Protein AF-A0A3D5RTE6-F1 (afdb_monomer_lite)

Structure (mmCIF, N/CA/C/O backbone):
data_AF-A0A3D5RTE6-F1
#
_entry.id   AF-A0A3D5RTE6-F1
#
loop_
_atom_site.group_PDB
_atom_site.id
_atom_site.type_symbol
_atom_site.label_atom_id
_atom_site.label_alt_id
_atom_site.label_comp_id
_atom_site.label_asym_id
_atom_site.label_entity_id
_atom_site.label_seq_id
_atom_site.pdbx_PDB_ins_code
_atom_site.Cartn_x
_atom_site.Cartn_y
_atom_site.Cartn_z
_atom_site.occupancy
_atom_site.B_iso_or_equiv
_atom_site.auth_seq_id
_atom_site.auth_comp_id
_atom_site.auth_asym_id
_atom_site.auth_atom_id
_atom_site.pdbx_PDB_model_num
ATOM 1 N N . MET A 1 1 ? 46.525 -25.401 -25.375 1.00 48.47 1 MET A N 1
ATOM 2 C CA . MET A 1 1 ? 46.202 -24.088 -24.779 1.00 48.47 1 MET A CA 1
ATOM 3 C C . MET A 1 1 ? 45.531 -23.228 -25.839 1.00 48.47 1 MET A C 1
ATOM 5 O O . MET A 1 1 ? 46.214 -22.810 -26.757 1.00 48.47 1 MET A O 1
ATOM 9 N N . GLN A 1 2 ? 44.227 -22.972 -25.727 1.00 40.97 2 GLN A N 1
ATOM 10 C CA . GLN A 1 2 ? 43.583 -21.811 -26.348 1.00 40.97 2 GLN A CA 1
ATOM 11 C C . GLN A 1 2 ? 42.351 -21.476 -25.505 1.00 40.97 2 GLN A C 1
ATOM 13 O O . GLN A 1 2 ? 41.421 -22.270 -25.397 1.00 40.97 2 GLN A O 1
ATOM 18 N N . LYS A 1 3 ? 42.428 -20.348 -24.797 1.00 55.69 3 LYS A N 1
ATOM 19 C CA . LYS A 1 3 ? 41.365 -19.822 -23.942 1.00 55.69 3 LYS A CA 1
ATOM 20 C C . LYS A 1 3 ? 40.244 -19.330 -24.857 1.00 55.69 3 LYS A C 1
ATOM 22 O O . LYS A 1 3 ? 40.424 -18.321 -25.531 1.00 55.69 3 LYS A O 1
ATOM 27 N N . VAL A 1 4 ? 39.120 -20.043 -24.899 1.00 55.44 4 VAL A N 1
ATOM 28 C CA . VAL A 1 4 ? 37.880 -19.493 -25.458 1.00 55.44 4 VAL A CA 1
ATOM 29 C C . VAL A 1 4 ? 37.408 -18.445 -24.457 1.00 55.44 4 VAL A C 1
ATOM 31 O O . VAL A 1 4 ? 37.060 -18.768 -23.322 1.00 55.44 4 VAL A O 1
ATOM 34 N N . GLY A 1 5 ? 37.573 -17.184 -24.856 1.00 44.19 5 GLY A N 1
ATOM 35 C CA . GLY A 1 5 ? 37.284 -16.004 -24.060 1.00 44.19 5 GLY A CA 1
ATOM 36 C C . GLY A 1 5 ? 35.841 -15.992 -23.586 1.00 44.19 5 GLY A C 1
ATOM 37 O O . GLY A 1 5 ? 34.933 -16.448 -24.281 1.00 44.19 5 GLY A O 1
ATOM 38 N N . ALA A 1 6 ? 35.677 -15.483 -22.369 1.00 54.94 6 ALA A N 1
ATOM 39 C CA . ALA A 1 6 ? 34.397 -15.178 -21.774 1.00 54.94 6 ALA A CA 1
ATOM 40 C C . ALA A 1 6 ? 33.511 -14.442 -22.783 1.00 54.94 6 ALA A C 1
ATOM 42 O O . ALA A 1 6 ? 33.957 -13.514 -23.458 1.00 54.94 6 ALA A O 1
ATOM 43 N N . ILE A 1 7 ? 32.259 -14.881 -22.861 1.00 59.78 7 ILE A N 1
ATOM 44 C CA . ILE A 1 7 ? 31.176 -14.122 -23.464 1.00 59.78 7 ILE A CA 1
ATOM 45 C C . ILE A 1 7 ? 31.111 -12.802 -22.693 1.00 59.78 7 ILE A C 1
ATOM 47 O O . ILE A 1 7 ? 30.581 -12.753 -21.584 1.00 59.78 7 ILE A O 1
ATOM 51 N N . ASP A 1 8 ? 31.714 -11.758 -23.257 1.00 60.16 8 ASP A N 1
ATOM 52 C CA . ASP A 1 8 ? 31.481 -10.373 -22.876 1.00 60.16 8 ASP A CA 1
ATOM 53 C C . ASP A 1 8 ? 30.033 -10.059 -23.254 1.00 60.16 8 ASP A C 1
ATOM 55 O O . ASP A 1 8 ? 29.711 -9.640 -24.367 1.00 60.16 8 ASP A O 1
ATOM 59 N N . ARG A 1 9 ? 29.117 -10.408 -22.346 1.00 61.19 9 ARG A N 1
ATOM 60 C CA . ARG A 1 9 ? 27.740 -9.938 -22.379 1.00 61.19 9 ARG A CA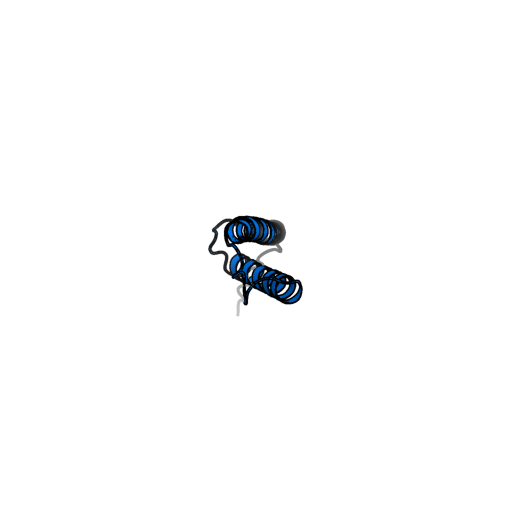 1
ATOM 61 C C . ARG A 1 9 ? 27.828 -8.449 -22.068 1.00 61.19 9 ARG A C 1
ATOM 63 O O . ARG A 1 9 ? 27.788 -8.067 -20.901 1.00 61.19 9 ARG A O 1
ATOM 70 N N . GLY A 1 10 ? 28.041 -7.655 -23.117 1.00 52.53 10 GLY A N 1
ATOM 71 C CA . GLY A 1 10 ? 28.163 -6.208 -23.032 1.00 52.53 10 GLY A CA 1
ATOM 72 C C . GLY A 1 10 ? 27.077 -5.629 -22.131 1.00 52.53 10 GLY A C 1
ATOM 73 O O . GLY A 1 10 ? 25.922 -6.046 -22.196 1.00 52.53 10 GLY A O 1
ATOM 74 N N . TYR A 1 11 ? 27.480 -4.705 -21.261 1.00 58.12 11 TYR A N 1
ATOM 75 C CA . TYR A 1 11 ? 26.618 -3.945 -20.362 1.00 58.12 11 TYR A CA 1
ATOM 76 C C . TYR A 1 11 ? 25.494 -3.278 -21.171 1.00 58.12 11 TYR A C 1
ATOM 78 O O . TYR A 1 11 ? 25.696 -2.258 -21.832 1.00 58.12 11 TYR A O 1
ATOM 86 N N . ASN A 1 12 ? 24.334 -3.931 -21.202 1.00 58.34 12 ASN A N 1
ATOM 87 C CA . ASN A 1 12 ? 23.273 -3.651 -22.154 1.00 58.34 12 ASN A CA 1
ATOM 88 C C . ASN A 1 12 ? 22.372 -2.567 -21.562 1.00 58.34 12 ASN A C 1
ATOM 90 O O . ASN A 1 12 ? 21.682 -2.781 -20.567 1.00 58.34 12 ASN A O 1
ATOM 94 N N . SER A 1 13 ? 22.360 -1.383 -22.167 1.00 59.66 13 SER A N 1
ATOM 95 C CA . SER A 1 13 ? 21.462 -0.288 -21.780 1.00 59.66 13 SER A CA 1
ATOM 96 C C . SER A 1 13 ? 19.981 -0.692 -21.832 1.00 59.66 13 SER A C 1
ATOM 98 O O . SER A 1 13 ? 19.158 -0.075 -21.160 1.00 59.66 13 SER A O 1
ATOM 100 N N . SER A 1 14 ? 19.629 -1.744 -22.578 1.00 62.22 14 SER A N 1
ATOM 101 C CA . SER A 1 14 ? 18.307 -2.376 -22.564 1.00 62.22 14 SER A CA 1
ATOM 102 C C . SER A 1 14 ? 17.954 -3.013 -21.220 1.00 62.22 14 SER A C 1
ATOM 104 O O . SER A 1 14 ? 16.808 -2.907 -20.799 1.00 62.22 14 SER A O 1
ATOM 106 N N . ASP A 1 15 ? 18.918 -3.624 -20.529 1.00 63.41 15 ASP A N 1
ATOM 107 C CA . ASP A 1 15 ? 18.681 -4.351 -19.277 1.00 63.41 15 ASP A CA 1
ATOM 108 C C . ASP A 1 15 ? 18.476 -3.363 -18.125 1.00 63.41 15 ASP A C 1
ATOM 110 O O . ASP A 1 15 ? 17.551 -3.515 -17.335 1.00 63.41 15 ASP A O 1
ATOM 114 N N . ALA A 1 16 ? 19.246 -2.268 -18.108 1.00 68.19 16 ALA A N 1
ATOM 115 C CA . ALA A 1 16 ? 19.033 -1.159 -17.176 1.00 68.19 16 ALA A CA 1
ATOM 116 C C . ALA A 1 16 ? 17.687 -0.437 -17.403 1.00 68.19 16 ALA A C 1
ATOM 118 O O . ALA A 1 16 ? 17.098 0.098 -16.467 1.00 68.19 16 ALA A O 1
ATOM 119 N N . ASN A 1 17 ? 17.184 -0.400 -18.643 1.00 79.81 17 ASN A N 1
ATOM 120 C CA . ASN A 1 17 ? 15.843 0.117 -18.936 1.00 79.81 17 ASN A CA 1
ATOM 121 C C . ASN A 1 17 ? 14.744 -0.888 -18.561 1.00 79.81 17 ASN A C 1
ATOM 123 O O . ASN A 1 17 ? 13.679 -0.474 -18.109 1.00 79.81 17 ASN A O 1
ATOM 127 N N . ALA A 1 18 ? 14.998 -2.189 -18.713 1.00 80.31 18 ALA A N 1
ATOM 128 C CA . ALA A 1 18 ? 14.088 -3.244 -18.282 1.00 80.31 18 ALA A CA 1
ATOM 129 C C . ALA A 1 18 ? 13.947 -3.274 -16.752 1.00 80.31 18 ALA A C 1
ATOM 131 O O . ALA A 1 18 ? 12.827 -3.334 -16.260 1.00 80.31 18 ALA A O 1
ATOM 132 N N . GLU A 1 19 ? 15.048 -3.132 -16.010 1.00 83.12 19 GLU A N 1
ATOM 133 C CA . GLU A 1 19 ? 15.051 -3.045 -14.543 1.00 83.12 19 GLU A CA 1
ATOM 134 C C . GLU A 1 19 ? 14.242 -1.838 -14.047 1.00 83.12 19 GLU A C 1
ATOM 136 O O . GLU A 1 19 ? 13.346 -1.993 -13.224 1.00 83.12 19 GLU A O 1
ATOM 141 N N . LYS A 1 20 ? 14.459 -0.651 -14.628 1.00 84.94 20 LYS A N 1
ATOM 142 C CA . LYS A 1 20 ? 13.671 0.553 -14.302 1.00 84.94 20 LYS A CA 1
ATOM 143 C C . LYS A 1 20 ? 12.191 0.415 -14.646 1.00 84.94 20 LYS A C 1
ATOM 145 O O . LYS A 1 20 ? 11.334 0.937 -13.942 1.00 84.94 20 LYS A O 1
ATOM 150 N N . THR A 1 21 ? 11.887 -0.261 -15.752 1.00 84.50 21 THR A N 1
ATOM 151 C CA . THR A 1 21 ? 10.502 -0.518 -16.170 1.00 84.50 21 THR A CA 1
ATOM 152 C C . THR A 1 21 ? 9.824 -1.483 -15.201 1.00 84.50 21 THR A C 1
ATOM 154 O O . THR A 1 21 ? 8.681 -1.254 -14.821 1.00 84.50 21 THR A O 1
ATOM 157 N N . GLN A 1 22 ? 10.539 -2.521 -14.765 1.00 82.56 22 GLN A N 1
ATOM 158 C CA . GLN A 1 22 ? 10.070 -3.472 -13.763 1.00 82.56 22 GLN A CA 1
ATOM 159 C C . GLN A 1 22 ? 9.843 -2.794 -12.406 1.00 82.56 22 GLN A C 1
ATOM 161 O O . GLN A 1 22 ? 8.824 -3.035 -11.765 1.00 82.56 22 GLN A O 1
ATOM 166 N N . GLU A 1 23 ? 10.752 -1.919 -11.979 1.00 86.19 23 GLU A N 1
ATOM 167 C CA . GLU A 1 23 ? 10.614 -1.141 -10.745 1.00 86.19 23 GLU A CA 1
ATOM 168 C C . GLU A 1 23 ? 9.371 -0.239 -10.791 1.00 86.19 23 GLU A C 1
ATOM 170 O O . GLU A 1 23 ? 8.498 -0.343 -9.929 1.00 86.19 23 GLU A O 1
ATOM 175 N N . ALA A 1 24 ? 9.212 0.551 -11.857 1.00 86.81 24 ALA A N 1
ATOM 176 C CA . ALA A 1 24 ? 8.041 1.410 -12.041 1.00 86.81 24 ALA A CA 1
ATOM 177 C C . ALA A 1 24 ? 6.725 0.613 -12.095 1.00 86.81 24 ALA A C 1
ATOM 179 O O . ALA A 1 24 ? 5.692 1.042 -11.576 1.00 86.81 24 ALA A O 1
ATOM 180 N N . ALA A 1 25 ? 6.751 -0.571 -12.705 1.00 86.00 25 ALA A N 1
ATOM 181 C CA . ALA A 1 25 ? 5.605 -1.461 -12.759 1.00 86.00 25 ALA A CA 1
ATOM 182 C C . ALA A 1 25 ? 5.244 -2.041 -11.379 1.00 86.00 25 ALA A C 1
ATOM 184 O O . ALA A 1 25 ? 4.066 -2.098 -11.018 1.00 86.00 25 ALA A O 1
ATOM 185 N N . GLN A 1 26 ? 6.241 -2.409 -10.568 1.00 84.00 26 GLN A N 1
ATOM 186 C CA . GLN A 1 26 ? 6.034 -2.847 -9.184 1.00 84.00 26 GLN A CA 1
ATOM 187 C C . GLN A 1 26 ? 5.448 -1.732 -8.312 1.00 84.00 26 GLN A C 1
ATOM 189 O O . GLN A 1 26 ? 4.518 -1.992 -7.545 1.00 84.00 26 GLN A O 1
ATOM 194 N N . GLU A 1 27 ? 5.938 -0.500 -8.452 1.00 85.94 27 GLU A N 1
ATOM 195 C CA . GLU A 1 27 ? 5.400 0.673 -7.752 1.00 85.94 27 GLU A CA 1
ATOM 196 C C . GLU A 1 27 ? 3.940 0.943 -8.134 1.00 85.94 27 GLU A C 1
ATOM 198 O O . GLU A 1 27 ? 3.088 1.137 -7.261 1.00 85.94 27 GLU A O 1
ATOM 203 N N . PHE A 1 28 ? 3.622 0.880 -9.430 1.00 87.75 28 PHE A N 1
ATOM 204 C CA . PHE A 1 28 ? 2.252 1.022 -9.918 1.00 87.75 28 PHE A CA 1
ATOM 205 C C . PHE A 1 28 ? 1.328 -0.054 -9.339 1.00 87.75 28 PHE A C 1
ATOM 207 O O . PHE A 1 28 ? 0.246 0.259 -8.841 1.00 87.75 28 PHE A O 1
ATOM 214 N N . VAL A 1 29 ? 1.756 -1.318 -9.367 1.00 84.69 29 VAL A N 1
ATOM 215 C CA . VAL A 1 29 ? 0.984 -2.436 -8.815 1.00 84.69 29 VAL A CA 1
ATOM 216 C C . VAL A 1 29 ? 0.766 -2.266 -7.312 1.00 84.69 29 VAL A C 1
ATOM 218 O O . VAL A 1 29 ? -0.342 -2.508 -6.835 1.00 84.69 29 VAL A O 1
ATOM 221 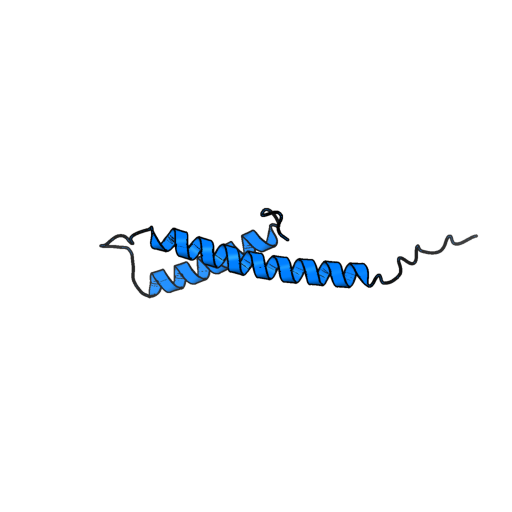N N . ALA A 1 30 ? 1.776 -1.821 -6.562 1.00 83.44 30 ALA A N 1
ATOM 222 C CA . ALA A 1 30 ? 1.643 -1.566 -5.131 1.00 83.44 30 ALA A CA 1
ATOM 223 C C . ALA A 1 30 ? 0.579 -0.494 -4.841 1.00 83.44 30 ALA A C 1
ATOM 225 O O . ALA A 1 30 ? -0.285 -0.701 -3.986 1.00 83.44 30 ALA A O 1
ATOM 226 N N . PHE A 1 31 ? 0.589 0.612 -5.593 1.00 85.19 31 PHE A N 1
ATOM 227 C CA . PHE A 1 31 ? -0.427 1.660 -5.483 1.00 85.19 31 PHE A CA 1
ATOM 228 C C . PHE A 1 31 ? -1.826 1.160 -5.876 1.00 85.19 31 PHE A C 1
ATOM 230 O O . PHE A 1 31 ? -2.796 1.365 -5.145 1.00 85.19 31 PHE A O 1
ATOM 237 N N . PHE A 1 32 ? -1.928 0.456 -7.005 1.00 86.94 32 PHE A N 1
ATOM 238 C CA . PHE A 1 32 ? -3.185 -0.086 -7.517 1.00 86.94 32 PHE A CA 1
ATOM 239 C C . PHE A 1 32 ? -3.835 -1.072 -6.538 1.00 86.94 32 PHE A C 1
ATOM 241 O O . PHE A 1 32 ? -5.031 -0.983 -6.263 1.00 86.94 32 PHE A O 1
ATOM 248 N N . VAL A 1 33 ? -3.047 -1.992 -5.976 1.00 84.81 33 VAL A N 1
ATOM 249 C CA . VAL A 1 33 ? -3.529 -2.948 -4.971 1.00 84.81 33 VAL A CA 1
ATOM 250 C C . VAL A 1 33 ? -3.977 -2.222 -3.705 1.00 84.81 33 VAL A C 1
ATOM 252 O O . VAL A 1 33 ? -5.013 -2.582 -3.155 1.00 84.81 33 VAL A O 1
ATOM 255 N N . GLY A 1 34 ? -3.260 -1.176 -3.277 1.00 82.06 34 GLY A N 1
ATOM 256 C CA . GLY A 1 34 ? -3.681 -0.324 -2.162 1.00 82.06 34 GLY A CA 1
ATOM 257 C C . GLY A 1 34 ? -5.071 0.278 -2.384 1.00 82.06 34 GLY A C 1
ATOM 258 O O . GLY A 1 34 ? -5.966 0.071 -1.568 1.00 82.06 34 GLY A O 1
ATOM 259 N N . GLN A 1 35 ? -5.288 0.917 -3.535 1.00 83.75 35 GLN A N 1
ATOM 260 C CA . GLN A 1 35 ? -6.593 1.469 -3.924 1.00 83.75 35 GLN A CA 1
ATOM 261 C C . GLN A 1 35 ? -7.694 0.401 -3.996 1.00 83.75 35 GLN A C 1
ATOM 263 O O . GLN A 1 35 ? -8.809 0.621 -3.529 1.00 83.75 35 GLN A O 1
ATOM 268 N N . MET A 1 36 ? -7.400 -0.779 -4.546 1.00 85.00 36 MET A N 1
ATOM 269 C CA . MET A 1 36 ? -8.361 -1.887 -4.592 1.00 85.00 36 MET A CA 1
ATOM 270 C C . MET A 1 36 ? -8.731 -2.384 -3.190 1.00 85.00 36 MET A C 1
ATOM 272 O O . MET A 1 36 ? -9.904 -2.647 -2.922 1.00 85.00 36 MET A O 1
ATOM 276 N N . MET A 1 37 ? -7.752 -2.488 -2.288 1.00 79.62 37 MET A N 1
ATOM 277 C CA . MET A 1 37 ? -7.981 -2.879 -0.898 1.00 79.62 37 MET A CA 1
ATOM 278 C C . MET A 1 37 ? -8.818 -1.844 -0.150 1.00 79.62 37 MET A C 1
ATOM 280 O O . MET A 1 37 ? -9.747 -2.227 0.552 1.00 79.62 37 MET A O 1
ATOM 284 N N . GLU A 1 38 ? -8.558 -0.550 -0.342 1.00 78.88 38 GLU A N 1
ATOM 285 C CA . GLU A 1 38 ? -9.384 0.525 0.220 1.00 78.88 38 GLU A CA 1
ATOM 286 C C . GLU A 1 38 ? -10.852 0.389 -0.210 1.00 78.88 38 GLU A C 1
ATOM 288 O O . GLU A 1 38 ? -11.745 0.401 0.637 1.00 78.88 38 GLU A O 1
ATOM 293 N N . GLN A 1 39 ? -11.108 0.179 -1.507 1.00 81.62 39 GLN A N 1
ATOM 294 C CA . GLN A 1 39 ? -12.467 -0.006 -2.030 1.00 81.62 39 GLN A CA 1
ATOM 295 C C . GLN A 1 39 ? -13.135 -1.283 -1.496 1.00 81.62 39 GLN A C 1
ATOM 297 O O . GLN A 1 39 ? -14.321 -1.265 -1.172 1.00 81.62 39 GLN A O 1
ATOM 302 N N . MET A 1 40 ? -12.392 -2.388 -1.359 1.00 78.38 40 MET A N 1
ATOM 303 C CA . MET A 1 40 ? -12.920 -3.618 -0.756 1.00 78.38 40 MET A CA 1
ATOM 304 C C . MET A 1 40 ? -13.261 -3.439 0.727 1.00 78.38 40 MET A C 1
ATOM 306 O O . MET A 1 40 ? -14.256 -3.991 1.190 1.00 78.38 40 MET A O 1
ATOM 310 N N . MET A 1 41 ? -12.459 -2.677 1.474 1.00 71.56 41 MET A N 1
ATOM 311 C CA . MET A 1 41 ? -12.682 -2.445 2.902 1.00 71.56 41 MET A CA 1
ATOM 312 C C . MET A 1 41 ? -13.786 -1.434 3.181 1.00 71.56 41 MET A C 1
ATOM 314 O O . MET A 1 41 ? -14.472 -1.573 4.187 1.00 71.56 41 MET A O 1
ATOM 318 N N . ALA A 1 42 ? -14.015 -0.475 2.283 1.00 71.88 42 ALA A N 1
ATOM 319 C CA . ALA A 1 42 ? -15.125 0.469 2.394 1.00 71.88 42 ALA A CA 1
ATOM 320 C C . ALA A 1 42 ? -16.505 -0.221 2.404 1.00 71.88 42 ALA A C 1
ATOM 322 O O . ALA A 1 42 ? -17.459 0.327 2.949 1.00 71.88 42 ALA A O 1
ATOM 323 N N . GLY A 1 43 ? -16.617 -1.421 1.820 1.00 67.88 43 GLY A N 1
ATOM 324 C CA . GLY A 1 43 ? -17.839 -2.232 1.840 1.00 67.88 43 GLY A CA 1
ATOM 325 C C . GLY A 1 43 ? -17.979 -3.169 3.046 1.00 67.88 43 GLY A C 1
ATOM 326 O O . GLY A 1 43 ? -18.990 -3.861 3.149 1.00 67.88 43 GLY A O 1
ATOM 327 N N . ILE A 1 44 ? -16.981 -3.235 3.934 1.00 69.25 44 ILE A N 1
ATOM 328 C CA . ILE A 1 44 ? -16.991 -4.094 5.122 1.00 69.25 44 ILE A CA 1
ATOM 329 C C . ILE A 1 44 ? -17.273 -3.207 6.338 1.00 69.25 44 ILE A C 1
ATOM 331 O O . ILE A 1 44 ? -16.381 -2.518 6.828 1.00 69.25 44 ILE A O 1
ATOM 335 N N . GLU A 1 45 ? -18.512 -3.227 6.833 1.00 61.88 45 GLU A N 1
ATOM 336 C CA . GLU A 1 45 ? -18.850 -2.591 8.110 1.00 61.88 45 GLU A CA 1
ATOM 337 C C . GLU A 1 45 ? -18.100 -3.293 9.254 1.00 61.88 45 GLU A C 1
ATOM 339 O O . GLU A 1 45 ? -18.083 -4.524 9.351 1.00 61.88 45 GLU A O 1
ATOM 344 N N . SER A 1 46 ? -17.443 -2.513 10.114 1.00 62.94 46 SER A N 1
ATOM 345 C CA . SER A 1 46 ? -16.806 -3.033 11.323 1.00 62.94 46 SER A CA 1
ATOM 346 C C . SER A 1 46 ? -17.867 -3.494 12.322 1.00 62.94 46 SER A C 1
ATOM 348 O O . SER A 1 46 ? -18.895 -2.833 12.475 1.00 62.94 46 SER A O 1
ATOM 350 N N . ASP A 1 47 ? -17.609 -4.604 13.018 1.00 61.00 47 ASP A N 1
ATOM 351 C CA . ASP A 1 47 ? -18.510 -5.121 14.053 1.00 61.00 47 ASP A CA 1
ATOM 352 C C . ASP A 1 47 ? -18.832 -4.016 15.079 1.00 61.00 47 ASP A C 1
ATOM 354 O O . ASP A 1 47 ? -17.909 -3.466 15.671 1.00 61.00 47 ASP A O 1
ATOM 358 N N . PRO A 1 48 ? -20.106 -3.671 15.319 1.00 61.41 48 PRO A N 1
ATOM 359 C CA . PRO A 1 48 ? -20.468 -2.502 16.121 1.00 61.41 48 PRO A CA 1
ATOM 360 C C . PRO A 1 48 ? -20.101 -2.601 17.613 1.00 61.41 48 PRO A C 1
ATOM 362 O O . PRO A 1 48 ? -20.241 -1.610 18.329 1.00 61.41 48 PRO A O 1
ATOM 365 N N . VAL A 1 49 ? -19.673 -3.769 18.107 1.00 62.91 49 VAL A N 1
ATOM 366 C CA . VAL A 1 49 ? -19.387 -4.011 19.532 1.00 62.91 49 VAL A CA 1
ATOM 367 C C . VAL A 1 49 ? -17.908 -4.304 19.787 1.00 62.91 49 VAL A C 1
ATOM 369 O O . VAL A 1 49 ? -17.3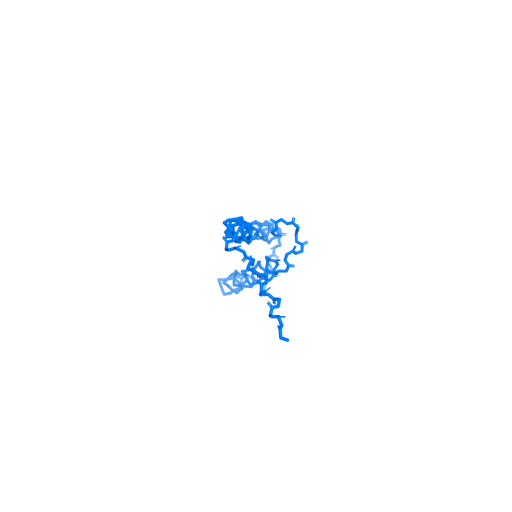72 -3.876 20.809 1.00 62.91 49 VAL A O 1
ATOM 372 N N . PHE A 1 50 ? -17.240 -5.016 18.877 1.00 64.00 50 PHE A N 1
ATOM 373 C CA . PHE A 1 50 ? -15.830 -5.412 19.026 1.00 64.00 50 PHE A CA 1
ATOM 374 C C . PHE A 1 50 ? -14.937 -5.011 17.846 1.00 64.00 50 PHE A C 1
ATOM 376 O O . PHE A 1 50 ? -13.751 -5.341 17.853 1.00 64.00 50 PHE A O 1
ATOM 383 N N . GLY A 1 51 ? -15.489 -4.328 16.844 1.00 60.38 51 GLY A N 1
ATOM 384 C CA . GLY A 1 51 ? -14.783 -3.862 15.658 1.00 60.38 51 GLY A CA 1
ATOM 385 C C . GLY A 1 51 ? -14.829 -2.342 15.515 1.00 60.38 51 GLY A C 1
ATOM 386 O O . GLY A 1 51 ? -15.760 -1.659 15.936 1.00 60.38 51 GLY A O 1
ATOM 387 N N . GLY A 1 52 ? -13.806 -1.803 14.872 1.00 71.38 52 GLY A N 1
ATOM 388 C CA . GLY A 1 52 ? -13.649 -0.378 14.637 1.00 71.38 52 GLY A CA 1
ATOM 389 C C . GLY A 1 52 ? -12.896 0.343 15.757 1.00 71.38 52 GLY A C 1
ATOM 390 O O . GLY A 1 52 ? -12.811 -0.090 16.906 1.00 71.38 52 GLY A O 1
ATOM 391 N N . GLY A 1 53 ? -12.307 1.479 15.385 1.00 75.31 53 GLY A N 1
ATOM 392 C CA . GLY A 1 53 ? -11.475 2.313 16.249 1.00 75.31 53 GLY A CA 1
ATOM 393 C C . GLY A 1 53 ? -10.085 2.561 15.662 1.00 75.31 53 GLY A C 1
ATOM 394 O O . GLY A 1 53 ? -9.581 1.783 14.854 1.00 75.31 53 GLY A O 1
ATOM 395 N N . GLN A 1 54 ? -9.435 3.640 16.108 1.00 73.06 54 GLN A N 1
ATOM 396 C CA . GLN A 1 54 ? -8.147 4.101 15.565 1.00 73.06 54 GLN A CA 1
ATOM 397 C C . GLN A 1 54 ? -7.042 3.032 15.609 1.00 73.06 54 GLN A C 1
ATOM 399 O O . GLN A 1 54 ? -6.214 2.955 14.707 1.00 73.06 54 GLN A O 1
ATOM 404 N N . GLY A 1 55 ? -7.027 2.179 16.640 1.00 79.12 55 GLY A N 1
ATOM 405 C CA . GLY A 1 55 ? -6.046 1.092 16.745 1.00 79.12 55 GLY A CA 1
ATOM 406 C C . GLY A 1 55 ? -6.228 0.013 15.674 1.00 79.12 55 GLY A C 1
ATOM 407 O O . GLY A 1 55 ? -5.246 -0.463 15.104 1.00 79.12 55 GLY A O 1
ATOM 408 N N . GLU A 1 56 ? -7.477 -0.339 15.365 1.00 80.06 56 GLU A N 1
ATOM 409 C CA . GLU A 1 56 ? -7.796 -1.306 14.316 1.00 80.06 56 GLU A CA 1
ATOM 410 C C . GLU A 1 56 ? -7.542 -0.716 12.924 1.00 80.06 56 GLU A C 1
ATOM 412 O O . GLU A 1 56 ? -6.979 -1.401 12.074 1.00 80.06 56 GLU A O 1
ATOM 417 N N . GLU A 1 57 ? -7.872 0.559 12.702 1.00 77.12 57 GLU A N 1
ATOM 418 C CA . GLU A 1 57 ? -7.576 1.269 11.450 1.00 77.12 57 GLU A CA 1
ATOM 419 C C . GLU A 1 57 ? -6.074 1.305 11.150 1.00 77.12 57 GLU A C 1
ATOM 421 O O . GLU A 1 57 ? -5.649 0.972 10.041 1.00 77.12 57 GLU A O 1
ATOM 426 N N . VAL A 1 58 ? -5.252 1.653 12.144 1.00 83.25 58 VAL A N 1
ATOM 427 C CA . VAL A 1 58 ? -3.791 1.689 11.990 1.00 83.25 58 VAL A CA 1
ATOM 428 C C . VAL A 1 58 ? -3.237 0.291 11.714 1.00 83.25 58 VAL A C 1
ATOM 430 O O . VAL A 1 58 ? -2.429 0.122 10.799 1.00 83.25 58 VAL A O 1
ATOM 433 N N . TRP A 1 59 ? -3.686 -0.730 12.450 1.00 85.12 59 TRP A N 1
ATOM 434 C CA . TRP A 1 59 ? -3.250 -2.109 12.215 1.00 85.12 59 TRP A CA 1
ATOM 435 C C . TRP A 1 59 ? -3.664 -2.622 10.829 1.00 85.12 59 TRP A C 1
ATOM 437 O O . TRP A 1 59 ? -2.837 -3.196 10.120 1.00 85.12 59 TRP A O 1
ATOM 447 N N . ARG A 1 60 ? -4.904 -2.357 10.401 1.00 80.94 60 ARG A N 1
ATOM 448 C CA . ARG A 1 60 ? -5.405 -2.705 9.063 1.00 80.94 60 ARG A CA 1
ATOM 449 C C . ARG A 1 60 ? -4.616 -2.007 7.962 1.00 80.94 60 ARG A C 1
ATOM 451 O O . ARG A 1 60 ? -4.255 -2.653 6.985 1.00 80.94 60 ARG A O 1
ATOM 458 N N . SER A 1 61 ? -4.294 -0.725 8.132 1.00 79.94 61 SER A N 1
ATOM 459 C CA . SER A 1 61 ? -3.467 0.018 7.176 1.00 79.94 61 SER A CA 1
ATOM 460 C C . SER A 1 61 ? -2.075 -0.601 7.027 1.00 79.94 61 SER A C 1
ATOM 462 O O . SER A 1 61 ? -1.628 -0.847 5.906 1.00 79.94 61 SER A O 1
ATOM 464 N N . MET A 1 62 ? -1.407 -0.931 8.138 1.00 86.62 62 MET A N 1
ATOM 465 C CA . MET A 1 62 ? -0.110 -1.617 8.093 1.00 86.62 62 MET A CA 1
ATOM 466 C C . MET A 1 62 ? -0.214 -2.993 7.425 1.00 86.62 62 MET A C 1
ATOM 468 O O . MET A 1 62 ? 0.629 -3.351 6.606 1.00 86.62 62 MET A O 1
ATOM 472 N N . LEU A 1 63 ? -1.264 -3.755 7.736 1.00 85.31 63 LEU A N 1
ATOM 473 C CA . LEU A 1 63 ? -1.487 -5.076 7.159 1.00 85.31 63 LEU A CA 1
ATOM 474 C C . LEU A 1 63 ? -1.716 -5.008 5.640 1.00 85.31 63 LEU A C 1
ATOM 476 O O . LEU A 1 63 ? -1.127 -5.788 4.891 1.00 85.31 63 LEU A O 1
ATOM 480 N N . ASN A 1 64 ? -2.518 -4.052 5.172 1.00 81.12 64 ASN A N 1
ATOM 481 C CA . ASN A 1 64 ? -2.765 -3.838 3.747 1.00 81.12 64 ASN A CA 1
ATOM 482 C C . ASN A 1 64 ? -1.484 -3.467 2.993 1.00 81.12 64 ASN A C 1
ATOM 484 O O . ASN A 1 64 ? -1.259 -3.961 1.890 1.00 81.12 64 ASN A O 1
ATOM 488 N N . GLN A 1 65 ? -0.618 -2.645 3.593 1.00 82.44 65 GLN A N 1
ATOM 489 C CA . GLN A 1 65 ? 0.678 -2.301 3.003 1.00 82.44 65 GLN A CA 1
ATOM 490 C C . GLN A 1 65 ? 1.568 -3.539 2.820 1.00 82.44 65 GLN A C 1
ATOM 492 O O . GLN A 1 65 ? 2.183 -3.702 1.765 1.00 82.44 65 GLN A O 1
ATOM 497 N N . GLU A 1 66 ? 1.614 -4.441 3.804 1.00 85.44 66 GLU A N 1
ATOM 498 C CA . GLU A 1 66 ? 2.384 -5.686 3.694 1.00 85.44 66 GLU A CA 1
ATOM 499 C C . GLU A 1 66 ? 1.795 -6.647 2.655 1.00 85.4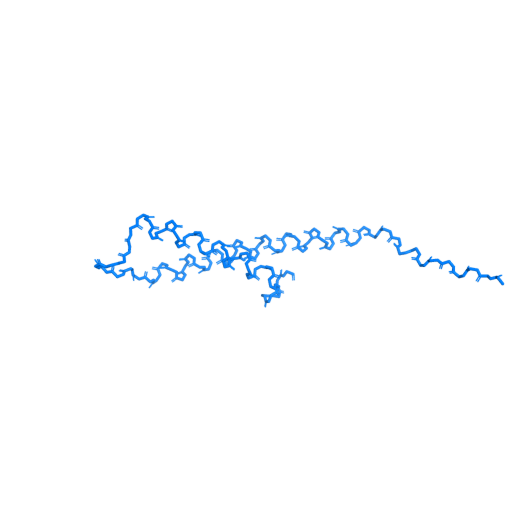4 66 GLU A C 1
ATOM 501 O O . GLU A 1 66 ? 2.544 -7.243 1.875 1.00 85.44 66 GLU A O 1
ATOM 506 N N . TYR A 1 67 ? 0.464 -6.743 2.556 1.00 82.75 67 TYR A N 1
ATOM 507 C CA . TYR A 1 67 ? -0.167 -7.491 1.469 1.00 82.75 67 TYR A CA 1
ATOM 508 C C . TYR A 1 67 ? 0.142 -6.886 0.097 1.00 82.75 67 TYR A C 1
ATOM 510 O O . TYR A 1 67 ? 0.476 -7.631 -0.824 1.00 82.75 67 TYR A O 1
ATOM 518 N N . GLY A 1 68 ? 0.101 -5.559 -0.044 1.00 77.19 68 GLY A N 1
ATOM 519 C CA . GLY A 1 68 ? 0.468 -4.859 -1.276 1.00 77.19 68 GLY A CA 1
ATOM 520 C C . GLY A 1 68 ? 1.898 -5.177 -1.718 1.00 77.19 68 GLY A C 1
ATOM 521 O O . GLY A 1 68 ? 2.116 -5.588 -2.859 1.00 77.19 68 GLY A O 1
ATOM 522 N N . LYS A 1 69 ? 2.868 -5.098 -0.795 1.00 81.56 69 LYS A N 1
ATOM 523 C CA . LYS A 1 69 ? 4.272 -5.474 -1.050 1.00 81.56 69 LYS A CA 1
ATOM 524 C C . LYS A 1 69 ? 4.413 -6.945 -1.440 1.00 81.56 69 LYS A C 1
ATOM 526 O O . LYS A 1 69 ? 5.141 -7.265 -2.379 1.00 81.56 69 LYS A O 1
ATOM 531 N N . ALA A 1 70 ? 3.725 -7.846 -0.738 1.00 83.06 70 ALA A N 1
ATOM 532 C CA . ALA A 1 70 ? 3.769 -9.277 -1.026 1.00 83.06 70 ALA A CA 1
ATOM 533 C C . ALA A 1 70 ? 3.183 -9.603 -2.410 1.00 83.06 70 ALA A C 1
ATOM 535 O O . ALA A 1 70 ? 3.750 -10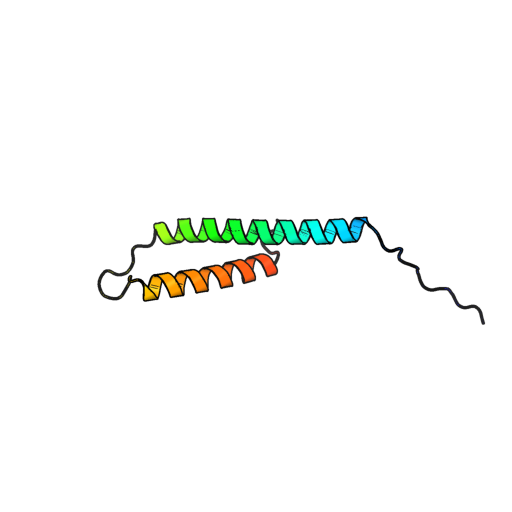.413 -3.147 1.00 83.06 70 ALA A O 1
ATOM 536 N N . ILE A 1 71 ? 2.082 -8.948 -2.785 1.00 80.12 71 ILE A N 1
ATOM 537 C CA . ILE A 1 71 ? 1.432 -9.107 -4.088 1.00 80.12 71 ILE A CA 1
ATOM 538 C C . ILE A 1 71 ? 2.326 -8.553 -5.203 1.00 80.12 71 ILE A C 1
ATOM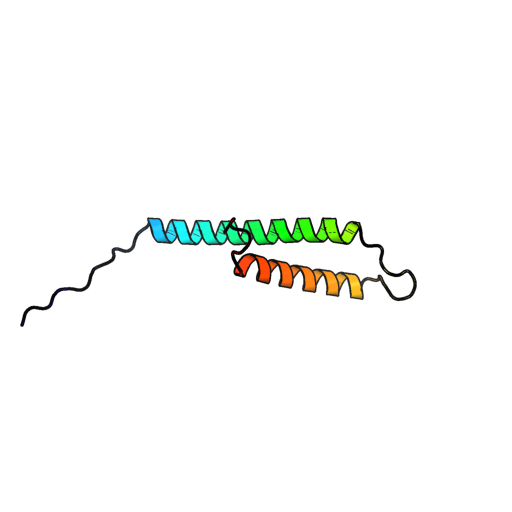 540 O O . ILE A 1 71 ? 2.577 -9.276 -6.170 1.00 80.12 71 ILE A O 1
ATOM 544 N N . ALA A 1 72 ? 2.876 -7.345 -5.044 1.00 78.62 72 ALA A N 1
ATOM 545 C CA . ALA A 1 72 ? 3.796 -6.741 -6.009 1.00 78.62 72 ALA A CA 1
ATOM 546 C C . ALA A 1 72 ? 5.044 -7.613 -6.227 1.00 78.62 72 ALA A C 1
ATOM 548 O O . ALA A 1 72 ? 5.372 -7.963 -7.360 1.00 78.62 72 ALA A O 1
ATOM 549 N N . LYS A 1 73 ? 5.676 -8.081 -5.141 1.00 80.62 73 LYS A N 1
ATOM 550 C CA . LYS A 1 73 ? 6.849 -8.969 -5.201 1.00 80.62 73 LYS A CA 1
ATOM 551 C C . LYS A 1 73 ? 6.546 -10.328 -5.834 1.00 80.62 73 LYS A C 1
ATOM 553 O O . LYS A 1 73 ? 7.442 -10.965 -6.380 1.00 80.62 73 LYS A O 1
ATOM 558 N N . SER A 1 74 ? 5.302 -10.800 -5.749 1.00 79.38 74 SER A N 1
ATOM 559 C CA . SER A 1 74 ? 4.922 -12.082 -6.345 1.00 79.38 74 SER A CA 1
ATOM 560 C C . SER A 1 74 ? 4.890 -12.055 -7.877 1.00 79.38 74 SER A C 1
ATOM 562 O O . SER A 1 74 ? 4.909 -13.126 -8.479 1.00 79.38 74 SER A O 1
ATOM 564 N N . GLY A 1 75 ? 4.788 -10.874 -8.507 1.00 70.06 75 GLY A N 1
ATOM 565 C CA . GLY A 1 75 ? 4.658 -10.728 -9.965 1.00 70.06 75 GLY A CA 1
ATOM 566 C C . GLY A 1 75 ? 3.397 -11.378 -10.560 1.00 70.06 75 GLY A C 1
ATOM 567 O O . GLY A 1 75 ? 3.214 -11.402 -11.773 1.00 70.06 75 GLY A O 1
ATOM 568 N N . ARG A 1 76 ? 2.493 -11.916 -9.726 1.00 69.50 76 ARG A N 1
ATOM 569 C CA . ARG A 1 76 ? 1.357 -12.751 -10.161 1.00 69.50 76 ARG A CA 1
ATOM 570 C C . ARG A 1 76 ? 0.243 -11.989 -10.864 1.00 69.50 76 ARG A C 1
ATOM 572 O O . ARG A 1 76 ? -0.613 -12.616 -11.476 1.00 69.50 76 ARG A O 1
ATOM 579 N N . LEU A 1 77 ? 0.245 -10.663 -10.771 1.00 71.62 77 LEU A N 1
ATOM 580 C CA . LEU A 1 77 ? -0.728 -9.826 -11.465 1.00 71.62 77 LEU A CA 1
ATOM 581 C C . LEU A 1 77 ? -0.388 -9.646 -12.954 1.00 71.62 77 LEU A C 1
ATOM 583 O O . LEU A 1 77 ? -1.243 -9.189 -13.702 1.00 71.62 77 LEU A O 1
ATOM 587 N N . GLY A 1 78 ? 0.816 -10.036 -13.401 1.00 68.38 78 GLY A N 1
ATOM 588 C CA . GLY A 1 78 ? 1.207 -9.997 -14.818 1.00 68.38 78 GLY A CA 1
ATOM 589 C C . GLY A 1 78 ? 1.413 -8.589 -15.383 1.00 68.38 78 GLY A C 1
ATOM 590 O O . GLY A 1 78 ? 1.487 -8.425 -16.597 1.00 68.38 78 GLY A O 1
ATOM 591 N N . ILE A 1 79 ? 1.483 -7.586 -14.505 1.00 67.81 79 ILE A N 1
ATOM 592 C CA . ILE A 1 79 ? 1.666 -6.166 -14.840 1.00 67.81 79 ILE A CA 1
ATOM 593 C C . ILE A 1 79 ? 3.052 -5.643 -14.437 1.00 67.81 79 ILE A C 1
ATOM 595 O O . ILE A 1 79 ? 3.286 -4.456 -14.618 1.00 67.81 79 ILE A O 1
ATOM 599 N N . ALA A 1 80 ? 3.935 -6.506 -13.911 1.00 61.22 80 ALA A N 1
ATOM 600 C CA . ALA A 1 80 ? 5.289 -6.205 -13.433 1.00 61.22 80 ALA A CA 1
ATOM 601 C C . ALA A 1 80 ? 6.334 -7.161 -14.018 1.00 61.22 80 ALA A C 1
ATOM 603 O O . ALA A 1 80 ? 5.956 -8.316 -14.325 1.00 61.22 80 ALA A O 1
#

Foldseek 3Di:
DDDPDDPCPDPDPVVVVVVVQLVVQLVVQLVVQLVVVVVVVVPDDFDPPPGDDPVNVVVVNVVSSVVSNVVSVVCVVVRD

Secondary structure (DSSP, 8-state):
------------HHHHHHHHHHHHHHHHHHHHHHHHHHHHHHTSPPPTTTS-SHHHHHHHHHHHHHHHHHHHHHTTTS--

Radius of gyration: 21.47 Å; chains: 1; bounding box: 67×28×46 Å

pLDDT: mean 73.54, std 11.54, range [40.97, 87.75]

Sequence (80 aa):
MQKVGAIDRGYNSSDANAEKTQEAAQEFVAFFVGQMMEQMMAGIESDPVFGGGQGEEVWRSMLNQEYGKAIAKSGRLGIA